Protein AF-A0A520LK75-F1 (afdb_monomer_lite)

Structure (mmCIF, N/CA/C/O backbone):
data_AF-A0A520LK75-F1
#
_entry.id   AF-A0A520LK75-F1
#
loop_
_atom_site.group_PDB
_atom_site.id
_atom_site.type_symbol
_atom_site.label_atom_id
_atom_site.label_alt_id
_atom_site.label_comp_id
_atom_site.label_asym_id
_atom_site.label_entity_id
_atom_site.label_seq_id
_atom_site.pdbx_PDB_ins_code
_atom_site.Cartn_x
_atom_site.Cartn_y
_atom_site.Cartn_z
_atom_site.occupancy
_atom_site.B_iso_or_equiv
_atom_site.auth_seq_id
_atom_site.auth_comp_id
_atom_site.auth_asym_id
_atom_site.auth_atom_id
_atom_site.pdbx_PDB_model_num
ATOM 1 N N . SER A 1 1 ? 0.782 11.096 19.430 1.00 52.75 1 SER A N 1
ATOM 2 C CA . SER A 1 1 ? 1.102 9.716 19.017 1.00 52.75 1 SER A CA 1
ATOM 3 C C . SER A 1 1 ? 1.792 9.793 17.669 1.00 52.75 1 SER A C 1
ATOM 5 O O . SER A 1 1 ? 1.227 10.376 16.757 1.00 52.75 1 SER A O 1
ATOM 7 N N . GLN A 1 2 ? 3.033 9.317 17.541 1.00 63.75 2 GLN A N 1
ATOM 8 C CA . GLN A 1 2 ? 3.625 9.151 16.210 1.00 63.75 2 GLN A CA 1
ATOM 9 C C . GLN A 1 2 ? 2.956 7.918 15.600 1.00 63.75 2 GLN A C 1
ATOM 11 O O . GLN A 1 2 ? 3.108 6.824 16.136 1.00 63.75 2 GLN A O 1
ATOM 16 N N . GLY A 1 3 ? 2.094 8.115 14.606 1.00 69.25 3 GLY A N 1
ATOM 17 C CA . GLY A 1 3 ? 1.360 7.022 13.976 1.00 69.25 3 GLY A CA 1
ATOM 18 C C . GLY A 1 3 ? 2.302 6.052 13.254 1.00 69.25 3 GLY A C 1
ATOM 19 O O . GLY A 1 3 ? 3.373 6.450 12.794 1.00 69.25 3 GLY A O 1
ATOM 20 N N . LEU A 1 4 ? 1.934 4.771 13.191 1.00 89.44 4 LEU A N 1
ATOM 21 C CA . LEU A 1 4 ? 2.707 3.764 12.464 1.00 89.44 4 LEU A CA 1
ATOM 22 C C . LEU A 1 4 ? 2.576 4.036 10.960 1.00 89.44 4 LEU A C 1
ATOM 24 O O . LEU A 1 4 ? 1.468 4.018 10.429 1.00 89.44 4 LEU A O 1
ATOM 28 N N . SER A 1 5 ? 3.689 4.269 10.264 1.00 93.00 5 SER A N 1
ATOM 29 C CA . SER A 1 5 ? 3.684 4.459 8.808 1.00 93.00 5 SER A CA 1
ATOM 30 C C . SER A 1 5 ? 4.176 3.205 8.095 1.00 93.00 5 SER A C 1
ATOM 32 O O . SER A 1 5 ? 5.239 2.686 8.430 1.00 93.00 5 SER A O 1
ATOM 34 N N . ALA A 1 6 ? 3.442 2.767 7.074 1.00 93.81 6 ALA A N 1
ATOM 35 C CA . ALA A 1 6 ? 3.921 1.799 6.095 1.00 93.81 6 ALA A CA 1
ATOM 36 C C . ALA A 1 6 ? 4.567 2.539 4.917 1.00 93.81 6 ALA A C 1
ATOM 38 O O . ALA A 1 6 ? 4.029 3.541 4.442 1.00 93.81 6 ALA A O 1
ATOM 39 N N . ARG A 1 7 ? 5.703 2.033 4.433 1.00 92.88 7 ARG A N 1
ATOM 40 C CA . ARG A 1 7 ? 6.351 2.484 3.196 1.00 92.88 7 ARG A CA 1
ATOM 41 C C . ARG A 1 7 ? 6.457 1.294 2.255 1.00 92.88 7 ARG A C 1
ATOM 43 O O . ARG A 1 7 ? 7.018 0.267 2.626 1.00 92.88 7 ARG A O 1
ATOM 50 N N . ILE A 1 8 ? 5.902 1.437 1.060 1.00 92.06 8 ILE A N 1
ATOM 51 C CA . ILE A 1 8 ? 6.001 0.454 -0.012 1.00 92.06 8 ILE A CA 1
ATOM 52 C C . ILE A 1 8 ? 7.197 0.841 -0.878 1.00 92.06 8 ILE A C 1
ATOM 54 O O . ILE A 1 8 ? 7.262 1.960 -1.385 1.00 92.06 8 ILE A O 1
ATOM 58 N N . GLU A 1 9 ? 8.127 -0.091 -1.057 1.00 91.56 9 GLU A N 1
ATOM 59 C CA . GLU A 1 9 ? 9.277 0.050 -1.949 1.00 91.56 9 GLU A CA 1
ATOM 60 C C . GLU A 1 9 ? 9.241 -1.097 -2.957 1.00 91.56 9 GLU A C 1
ATOM 62 O O . GLU A 1 9 ? 9.234 -2.271 -2.583 1.00 91.56 9 GLU A O 1
ATOM 67 N N . VAL A 1 10 ? 9.204 -0.761 -4.244 1.00 89.44 10 VAL A N 1
ATOM 68 C CA . VAL A 1 10 ? 9.235 -1.733 -5.342 1.00 89.44 10 VAL A CA 1
ATOM 69 C C . VAL A 1 10 ? 10.302 -1.328 -6.354 1.00 89.44 10 VAL A C 1
ATOM 71 O O . VAL A 1 10 ? 10.621 -0.146 -6.463 1.00 89.44 10 VAL A O 1
ATOM 74 N N . PRO A 1 11 ? 10.900 -2.264 -7.106 1.00 88.88 11 PRO A N 1
ATOM 75 C CA . PRO A 1 11 ? 11.692 -1.912 -8.281 1.00 88.88 11 PRO A CA 1
ATOM 76 C C . PRO A 1 11 ? 10.909 -0.989 -9.231 1.00 88.88 11 PRO A C 1
ATOM 78 O O . PRO A 1 11 ? 9.697 -1.138 -9.386 1.00 88.88 11 PRO A O 1
ATOM 81 N N . ARG A 1 12 ? 11.585 -0.019 -9.863 1.00 85.81 12 ARG A N 1
ATOM 82 C CA . ARG A 1 12 ? 10.917 0.981 -10.724 1.00 85.81 12 ARG A CA 1
ATOM 83 C C . ARG A 1 12 ? 10.155 0.351 -11.889 1.00 85.81 12 ARG A C 1
ATOM 85 O O . ARG A 1 12 ? 9.081 0.820 -12.240 1.00 85.81 12 ARG A O 1
ATOM 92 N N . ASP A 1 13 ? 10.698 -0.722 -12.452 1.00 89.00 13 ASP A N 1
ATOM 93 C CA . ASP A 1 13 ? 10.102 -1.513 -13.533 1.00 89.00 13 ASP A CA 1
ATOM 94 C C . ASP A 1 13 ? 8.870 -2.327 -13.096 1.00 89.00 13 ASP A C 1
ATOM 96 O O . ASP A 1 13 ? 8.220 -2.950 -13.928 1.00 89.00 13 ASP A O 1
ATOM 100 N N . ARG A 1 14 ? 8.522 -2.302 -11.803 1.00 90.56 14 ARG A N 1
ATOM 101 C CA . ARG A 1 14 ? 7.358 -2.975 -11.209 1.00 90.56 14 ARG A CA 1
ATOM 102 C C . ARG A 1 14 ? 6.292 -2.009 -10.684 1.00 90.56 14 ARG A C 1
ATOM 104 O O . ARG A 1 14 ? 5.314 -2.459 -10.089 1.00 90.56 14 ARG A O 1
ATOM 111 N N . LEU A 1 15 ? 6.450 -0.697 -10.878 1.00 90.69 15 LEU A N 1
ATOM 112 C CA . LEU A 1 15 ? 5.454 0.285 -10.430 1.00 90.69 15 LEU A CA 1
ATOM 113 C C . LEU A 1 15 ? 4.086 0.047 -11.084 1.00 90.69 15 LEU A C 1
ATOM 115 O O . LEU A 1 15 ? 3.070 0.071 -10.391 1.00 90.69 15 LEU A O 1
ATOM 119 N N . ASP A 1 16 ? 4.058 -0.258 -12.380 1.00 92.62 16 ASP A N 1
ATOM 120 C CA . ASP A 1 16 ? 2.808 -0.524 -13.101 1.00 92.62 16 ASP A CA 1
ATOM 121 C C . ASP A 1 16 ? 2.100 -1.784 -12.580 1.00 92.62 16 ASP A C 1
ATOM 123 O O . ASP A 1 16 ? 0.877 -1.792 -12.425 1.00 92.62 16 ASP A O 1
ATOM 127 N N . ASP A 1 17 ? 2.863 -2.820 -12.213 1.00 93.81 17 ASP A N 1
ATOM 128 C CA . ASP A 1 17 ? 2.324 -4.036 -11.595 1.00 93.81 17 ASP A CA 1
ATOM 129 C C . ASP A 1 17 ? 1.692 -3.737 -10.227 1.00 93.81 17 ASP A C 1
ATOM 131 O O . ASP A 1 17 ? 0.618 -4.253 -9.912 1.00 93.81 17 ASP A O 1
ATOM 135 N N . LEU A 1 18 ? 2.325 -2.874 -9.421 1.00 92.56 18 LEU A N 1
ATOM 136 C CA . LEU A 1 18 ? 1.794 -2.443 -8.126 1.00 92.56 18 LEU A CA 1
ATOM 137 C C . LEU A 1 18 ? 0.482 -1.662 -8.287 1.00 92.56 18 LEU A C 1
ATOM 139 O O . LEU A 1 18 ? -0.467 -1.888 -7.535 1.00 92.56 18 LEU A O 1
ATOM 143 N N . LEU A 1 19 ? 0.408 -0.764 -9.273 1.00 91.88 19 LEU A N 1
ATOM 144 C CA . LEU A 1 19 ? -0.813 -0.012 -9.570 1.00 91.88 19 LEU A CA 1
ATOM 145 C C . LEU A 1 19 ? -1.934 -0.940 -10.058 1.00 91.88 19 LEU A C 1
ATOM 147 O O . LEU A 1 19 ? -3.076 -0.812 -9.611 1.00 91.88 19 LEU A O 1
ATOM 151 N N . ALA A 1 20 ? -1.610 -1.911 -10.915 1.00 94.88 20 ALA A N 1
ATOM 152 C CA . ALA A 1 20 ? -2.556 -2.918 -11.386 1.00 94.88 20 ALA A CA 1
ATOM 153 C C . ALA A 1 20 ? -3.047 -3.838 -10.256 1.00 94.88 20 ALA A C 1
ATOM 155 O O . ALA A 1 20 ? -4.220 -4.220 -10.246 1.00 94.88 20 ALA A O 1
ATOM 156 N N . LEU A 1 21 ? -2.179 -4.177 -9.295 1.00 93.81 21 LEU A N 1
ATOM 157 C CA . LEU A 1 21 ? -2.557 -4.905 -8.085 1.00 93.81 21 LEU A CA 1
ATOM 158 C C . LEU A 1 21 ? -3.510 -4.069 -7.229 1.00 93.81 21 LEU A C 1
ATOM 160 O O . LEU A 1 21 ? -4.587 -4.551 -6.898 1.00 93.81 21 LEU A O 1
ATOM 164 N N . ASN A 1 22 ? -3.168 -2.807 -6.945 1.00 93.06 22 ASN A N 1
ATOM 165 C CA . ASN A 1 22 ? -4.002 -1.929 -6.120 1.00 93.06 22 ASN A CA 1
ATOM 166 C C . ASN A 1 22 ? -5.385 -1.645 -6.744 1.00 93.06 22 ASN A C 1
ATOM 168 O O . ASN A 1 22 ? -6.350 -1.369 -6.036 1.00 93.06 22 ASN A O 1
ATOM 172 N N . ALA A 1 23 ? -5.499 -1.710 -8.074 1.00 92.25 23 ALA A N 1
ATOM 173 C CA . ALA A 1 23 ? -6.781 -1.592 -8.767 1.00 92.25 23 ALA A CA 1
ATOM 174 C C . ALA A 1 23 ? -7.695 -2.817 -8.570 1.00 92.25 23 ALA A C 1
ATOM 176 O O . ALA A 1 23 ? -8.913 -2.693 -8.690 1.00 92.25 23 ALA A O 1
ATOM 177 N N . LYS A 1 24 ? -7.124 -3.996 -8.295 1.00 93.44 24 LYS A N 1
ATOM 178 C CA . LYS A 1 24 ? -7.859 -5.254 -8.071 1.00 93.44 24 LYS A CA 1
ATOM 179 C C . LYS A 1 24 ? -8.095 -5.529 -6.590 1.00 93.44 24 LYS A C 1
ATOM 181 O O . LYS A 1 24 ? -9.161 -6.008 -6.216 1.00 93.44 24 LYS A O 1
ATOM 186 N N . GLU A 1 25 ? -7.097 -5.234 -5.769 1.00 91.31 25 GLU A N 1
ATOM 187 C CA . GLU A 1 25 ? -7.076 -5.477 -4.334 1.00 91.31 25 GLU A CA 1
ATOM 188 C C . GLU A 1 25 ? -6.749 -4.164 -3.617 1.00 91.31 25 GLU A C 1
ATOM 190 O O . GLU A 1 25 ? -5.761 -3.522 -3.969 1.00 91.31 25 GLU A O 1
ATOM 195 N N . PRO A 1 26 ? -7.538 -3.729 -2.619 1.00 91.25 26 PRO A N 1
ATOM 196 C CA . PRO A 1 26 ? -7.386 -2.409 -2.012 1.00 91.25 26 PRO A CA 1
ATOM 197 C C . PRO A 1 26 ? -6.192 -2.366 -1.044 1.00 91.25 26 PRO A C 1
ATOM 199 O O . PRO A 1 26 ? -6.365 -2.301 0.173 1.00 91.25 26 PRO A O 1
ATOM 202 N N . LEU A 1 27 ? -4.974 -2.363 -1.590 1.00 92.81 27 LEU A N 1
ATOM 203 C CA . LEU A 1 27 ? -3.708 -2.473 -0.859 1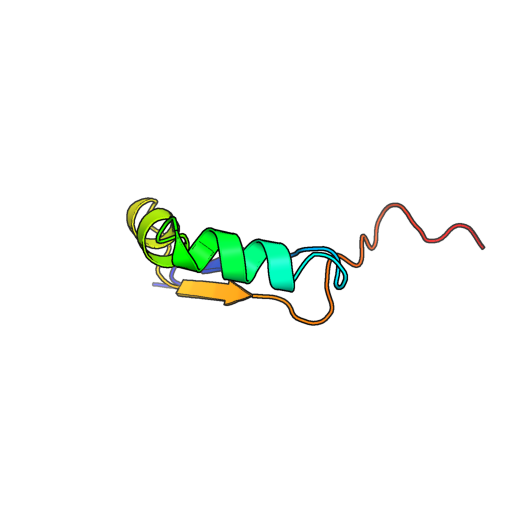.00 92.81 27 LEU A CA 1
ATOM 204 C C . LEU A 1 27 ? -3.596 -1.452 0.279 1.00 92.81 27 LEU A C 1
ATOM 206 O O . LEU A 1 27 ? -3.185 -1.793 1.387 1.00 92.81 27 LEU A O 1
ATOM 210 N N . VAL A 1 28 ? -4.001 -0.204 0.023 1.00 93.38 28 VAL A N 1
ATOM 211 C CA . VAL A 1 28 ? -4.002 0.853 1.045 1.00 93.38 28 VAL A CA 1
ATOM 212 C C . VAL A 1 28 ? -4.942 0.499 2.195 1.00 93.38 28 VAL A C 1
ATOM 214 O O . VAL A 1 28 ? -4.529 0.592 3.344 1.00 93.38 28 VAL A O 1
ATOM 217 N N . SER A 1 29 ? -6.171 0.054 1.907 1.00 94.75 29 SER A N 1
ATOM 218 C CA . SER A 1 29 ? -7.130 -0.335 2.950 1.00 94.75 29 SER A CA 1
ATOM 219 C C . SER A 1 29 ? -6.588 -1.490 3.778 1.00 94.75 29 SER A C 1
ATOM 221 O O . SER A 1 29 ? -6.583 -1.406 4.998 1.00 94.75 29 SER A O 1
ATOM 223 N N . SER A 1 30 ? -6.042 -2.519 3.126 1.00 95.25 30 SER A N 1
ATOM 224 C CA . SER A 1 30 ? -5.475 -3.675 3.821 1.00 95.25 30 SER A CA 1
ATOM 225 C C . SER A 1 30 ? -4.331 -3.288 4.758 1.00 95.25 30 SER A C 1
ATOM 227 O O . SER A 1 30 ? -4.233 -3.821 5.856 1.00 95.25 30 SER A O 1
ATOM 229 N N . LEU A 1 31 ? -3.476 -2.341 4.364 1.00 94.56 31 LEU A N 1
ATOM 230 C CA . LEU A 1 31 ? -2.415 -1.836 5.235 1.00 94.56 31 LEU A CA 1
ATOM 231 C C . LEU A 1 31 ? -2.976 -0.997 6.392 1.00 94.56 31 LEU A C 1
ATOM 233 O O . LEU A 1 31 ? -2.509 -1.123 7.521 1.00 94.56 31 LEU A O 1
AT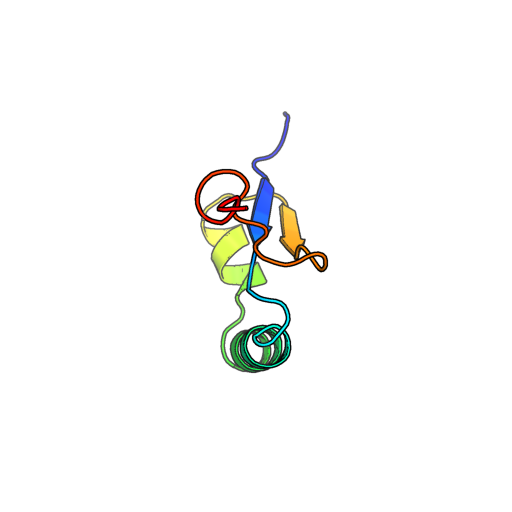OM 237 N N . LEU A 1 32 ? -3.997 -0.176 6.157 1.00 94.25 32 LEU A N 1
ATOM 238 C CA . LEU A 1 32 ? -4.656 0.565 7.236 1.00 94.25 32 LEU A CA 1
ATOM 239 C C . LEU A 1 32 ? -5.333 -0.381 8.245 1.00 94.25 32 LEU A C 1
ATOM 241 O O . LEU A 1 32 ? -5.211 -0.171 9.451 1.00 94.25 32 LEU A O 1
ATOM 245 N N . ASP A 1 33 ? -5.946 -1.469 7.773 1.00 95.56 33 ASP A N 1
ATOM 246 C CA . ASP A 1 33 ? -6.582 -2.494 8.613 1.00 95.56 33 ASP A CA 1
ATOM 247 C C . ASP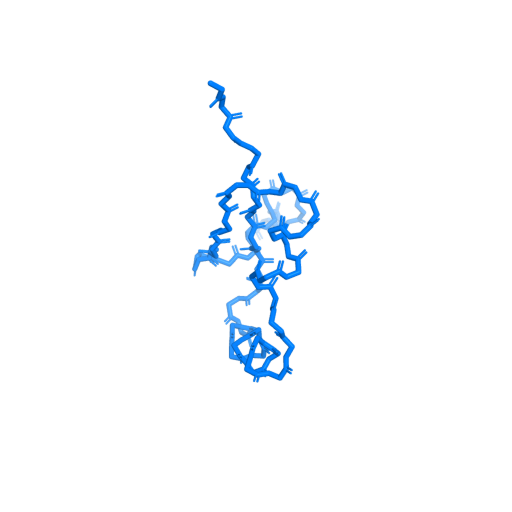 A 1 33 ? -5.570 -3.250 9.499 1.00 95.56 33 ASP A C 1
ATOM 249 O O . ASP A 1 33 ? -5.928 -3.758 10.562 1.00 95.56 33 ASP A O 1
ATOM 253 N N . LEU A 1 34 ? -4.285 -3.273 9.118 1.00 94.00 34 LEU A N 1
ATOM 254 C CA . LEU A 1 34 ? -3.189 -3.797 9.947 1.00 94.00 34 LEU A CA 1
ATOM 255 C C . LEU A 1 34 ? -2.761 -2.841 11.078 1.00 94.00 34 LEU A C 1
ATOM 257 O O . LEU A 1 34 ? -1.892 -3.191 11.878 1.00 94.00 34 LEU A O 1
ATOM 261 N N . GLY A 1 35 ? -3.351 -1.645 11.164 1.00 94.19 35 GLY A N 1
ATOM 262 C CA . GLY A 1 35 ? -3.072 -0.656 12.208 1.00 94.19 35 GLY A CA 1
ATOM 263 C C . GLY A 1 35 ? -2.066 0.427 11.812 1.00 94.19 35 GLY A C 1
ATOM 264 O O . GLY A 1 35 ? -1.657 1.221 12.665 1.00 94.19 35 GLY A O 1
ATOM 265 N N . PHE A 1 36 ? -1.670 0.498 10.536 1.00 95.62 36 PHE A N 1
ATOM 266 C CA . PHE A 1 36 ? -0.936 1.652 10.025 1.00 95.62 36 PHE A CA 1
ATOM 267 C C . PHE A 1 36 ? -1.857 2.874 9.941 1.00 95.62 36 PHE A C 1
ATOM 269 O O . PHE A 1 36 ? -3.030 2.781 9.600 1.00 95.62 36 PHE A O 1
ATOM 276 N N . THR A 1 37 ? -1.312 4.049 10.233 1.00 94.75 37 THR A N 1
ATOM 277 C CA . THR A 1 37 ? -2.029 5.330 10.154 1.00 94.75 37 THR A CA 1
ATOM 278 C C . THR A 1 37 ? -1.761 6.072 8.848 1.00 94.75 37 THR A C 1
ATOM 280 O O . THR A 1 37 ? -2.450 7.037 8.532 1.00 94.75 37 THR A O 1
ATOM 283 N N . SER A 1 38 ? -0.729 5.661 8.110 1.00 94.81 38 SER A N 1
ATOM 284 C CA . SER A 1 38 ? -0.354 6.225 6.816 1.00 94.81 38 SER A CA 1
ATOM 285 C C . SER A 1 38 ? 0.355 5.183 5.959 1.00 94.81 38 SER A C 1
ATOM 287 O O . SER A 1 38 ? 1.096 4.342 6.472 1.00 94.81 38 SER A O 1
ATOM 289 N N . VAL A 1 39 ? 0.152 5.273 4.645 1.00 94.31 39 VAL A N 1
ATOM 290 C CA . VAL A 1 39 ? 0.805 4.434 3.635 1.00 94.31 39 VAL A CA 1
ATOM 291 C C . VAL A 1 39 ? 1.442 5.354 2.599 1.00 94.31 39 VAL A C 1
ATOM 293 O O . V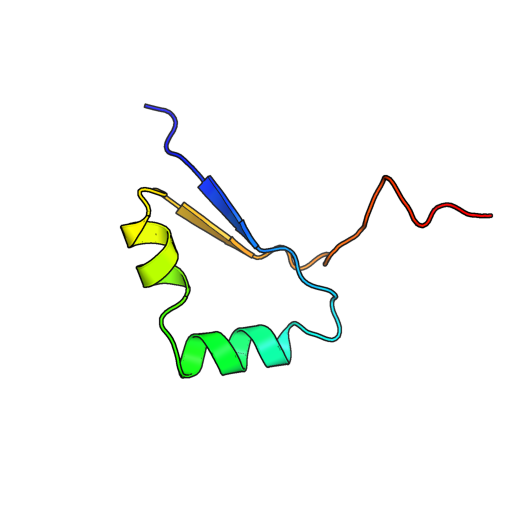AL A 1 39 ? 0.767 6.231 2.061 1.00 94.31 39 VAL A O 1
ATOM 296 N N . SER A 1 40 ? 2.730 5.170 2.318 1.00 93.44 40 SER A N 1
ATOM 297 C CA . SER A 1 40 ? 3.454 5.892 1.268 1.00 93.44 40 SER A CA 1
ATOM 298 C C . SER A 1 40 ? 4.085 4.927 0.266 1.00 93.44 40 SER A C 1
ATOM 300 O O . SER A 1 40 ? 4.413 3.790 0.603 1.00 93.44 40 SER A O 1
ATOM 302 N N . LEU A 1 41 ? 4.250 5.388 -0.974 1.00 91.50 41 LE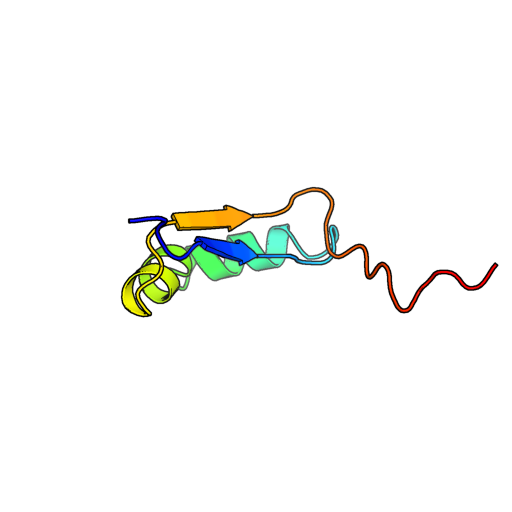U A N 1
ATOM 303 C CA . LEU A 1 41 ? 4.963 4.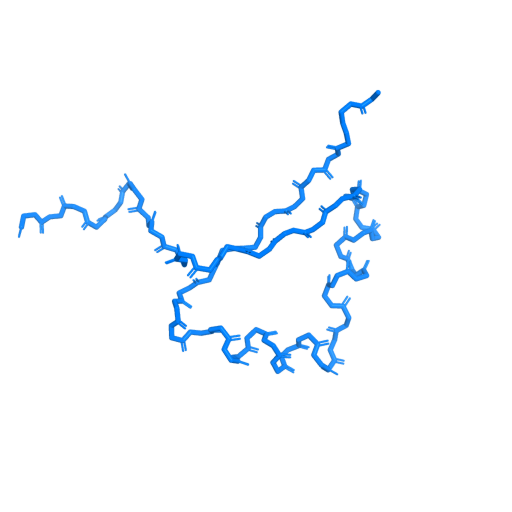679 -2.033 1.00 91.50 41 LEU A CA 1
ATOM 304 C C . LEU A 1 41 ? 6.257 5.424 -2.344 1.00 91.50 41 LEU A C 1
ATOM 306 O O . LEU A 1 41 ? 6.236 6.630 -2.592 1.00 91.50 41 LEU A O 1
ATOM 310 N N . ASP A 1 42 ? 7.365 4.697 -2.346 1.00 88.81 42 ASP A N 1
ATOM 311 C CA . ASP A 1 42 ? 8.640 5.210 -2.812 1.00 88.81 42 ASP A CA 1
ATOM 312 C C . ASP A 1 42 ? 8.763 5.102 -4.336 1.00 88.81 42 ASP A C 1
ATOM 314 O O . ASP A 1 42 ? 8.736 4.008 -4.902 1.00 88.81 42 ASP A O 1
ATOM 318 N N . LEU A 1 43 ? 8.929 6.250 -4.991 1.00 82.75 43 LEU A N 1
ATOM 319 C CA . LEU A 1 43 ? 9.124 6.348 -6.437 1.00 82.75 43 LEU A CA 1
ATOM 320 C C . LEU A 1 43 ? 10.601 6.252 -6.845 1.00 82.75 43 LEU A C 1
ATOM 322 O O . LEU A 1 43 ? 10.897 6.044 -8.024 1.00 82.75 43 LEU A O 1
ATOM 326 N N . GLU A 1 44 ? 11.544 6.384 -5.905 1.00 76.88 44 GLU A N 1
ATOM 327 C CA . GLU A 1 44 ? 12.953 6.104 -6.192 1.00 76.88 44 GLU A CA 1
ATOM 328 C C . GLU A 1 44 ? 13.161 4.617 -6.498 1.00 76.88 44 GLU A C 1
ATOM 330 O O . GLU A 1 44 ? 14.021 4.275 -7.316 1.00 76.88 44 GLU A O 1
ATOM 335 N N . GLY A 1 45 ? 12.286 3.773 -5.948 1.00 65.12 45 GLY A N 1
ATOM 336 C CA . GLY A 1 45 ? 12.276 2.326 -6.072 1.00 65.12 45 GLY A CA 1
ATOM 337 C C . GLY A 1 45 ? 13.221 1.649 -5.080 1.00 65.12 45 GLY A C 1
ATOM 338 O O . GLY A 1 45 ? 13.943 2.313 -4.344 1.00 65.12 45 GLY A O 1
ATOM 339 N N . LEU A 1 46 ? 13.226 0.313 -5.051 1.00 59.00 46 LEU A N 1
ATOM 340 C CA . LEU A 1 46 ? 14.075 -0.467 -4.143 1.00 59.00 46 LEU A CA 1
ATOM 341 C C . LEU A 1 46 ? 15.573 -0.244 -4.439 1.00 59.00 46 LEU A C 1
ATOM 343 O O . LEU A 1 46 ? 16.209 -1.015 -5.160 1.00 59.00 46 LEU A O 1
ATOM 347 N N . VAL A 1 47 ? 16.171 0.786 -3.843 1.00 60.72 47 VAL A N 1
ATOM 348 C CA . VAL A 1 47 ? 17.623 0.957 -3.779 1.00 60.72 47 VAL A CA 1
ATOM 349 C C . VAL A 1 47 ? 18.093 0.187 -2.555 1.00 60.72 47 VAL A C 1
ATOM 351 O O . VAL A 1 47 ? 18.204 0.726 -1.456 1.00 60.72 47 VAL A O 1
ATOM 354 N N . SER A 1 48 ? 18.346 -1.113 -2.729 1.00 56.94 48 SER A N 1
ATOM 355 C CA . SER A 1 48 ? 18.948 -1.931 -1.674 1.00 56.94 48 SER A CA 1
ATOM 356 C C . SER A 1 48 ? 20.347 -1.397 -1.354 1.00 56.94 48 SER A C 1
ATOM 358 O O . SER A 1 48 ? 21.355 -1.828 -1.919 1.00 56.94 48 SER A O 1
ATOM 360 N N . GLY A 1 49 ? 20.421 -0.457 -0.410 1.00 51.78 49 GLY A N 1
ATOM 361 C CA . GLY A 1 49 ? 21.658 0.137 0.094 1.00 51.78 49 GLY A CA 1
ATOM 362 C C . GLY A 1 49 ? 22.562 -0.848 0.842 1.00 51.78 49 GLY A C 1
ATOM 363 O O . GLY A 1 49 ? 23.537 -0.423 1.455 1.00 51.78 49 GLY A O 1
ATOM 364 N N . LYS A 1 50 ? 22.253 -2.153 0.819 1.00 56.16 50 LYS A N 1
ATOM 365 C CA . LYS A 1 50 ? 23.020 -3.205 1.496 1.00 56.16 50 LYS A CA 1
ATOM 366 C C . LYS A 1 50 ? 23.442 -4.381 0.608 1.00 56.16 50 LYS A C 1
ATOM 368 O O . LYS A 1 50 ? 24.166 -5.228 1.116 1.00 56.16 50 LYS A O 1
ATOM 373 N N . LEU A 1 51 ? 23.050 -4.451 -0.675 1.00 52.59 51 LEU A N 1
ATOM 374 C CA . LEU A 1 51 ? 23.389 -5.625 -1.504 1.00 52.59 51 LEU A CA 1
ATOM 375 C C . LEU A 1 51 ? 23.978 -5.338 -2.896 1.00 52.59 51 LEU A C 1
ATOM 377 O O . LEU A 1 51 ? 24.718 -6.175 -3.392 1.00 52.59 51 LEU A O 1
ATOM 381 N N . ASN A 1 52 ? 23.751 -4.164 -3.500 1.00 47.75 52 ASN A N 1
ATOM 382 C CA . ASN A 1 52 ? 24.151 -3.915 -4.899 1.00 47.75 52 ASN A CA 1
ATOM 383 C C . ASN A 1 52 ? 25.193 -2.801 -5.097 1.00 47.75 52 ASN A C 1
ATOM 385 O O . ASN A 1 52 ? 25.225 -2.165 -6.146 1.00 47.75 52 ASN A O 1
ATOM 389 N N . ARG A 1 53 ? 26.088 -2.572 -4.127 1.00 53.06 53 ARG A N 1
ATOM 390 C CA . ARG A 1 53 ? 27.324 -1.810 -4.383 1.00 53.06 53 ARG A CA 1
ATOM 391 C C . ARG A 1 53 ? 28.502 -2.769 -4.546 1.00 53.06 53 ARG A C 1
ATOM 393 O O . ARG A 1 53 ? 29.398 -2.806 -3.711 1.00 53.06 53 ARG A O 1
ATOM 400 N N . SER A 1 54 ? 28.476 -3.561 -5.611 1.00 46.25 54 SER A N 1
ATOM 401 C CA . SER A 1 54 ? 29.685 -4.175 -6.153 1.00 46.25 54 SER A CA 1
ATOM 402 C C . SER A 1 54 ? 30.085 -3.367 -7.383 1.00 46.25 54 SER A C 1
ATOM 404 O O . SER A 1 54 ? 29.509 -3.583 -8.441 1.00 46.25 54 SER A O 1
ATOM 406 N N . LEU A 1 55 ? 31.016 -2.437 -7.137 1.00 50.19 55 LEU A N 1
ATOM 407 C CA . LEU A 1 55 ? 31.981 -1.783 -8.038 1.00 50.19 55 LEU A CA 1
ATOM 408 C C . LEU A 1 55 ? 31.506 -1.372 -9.439 1.00 50.19 55 LEU A C 1
ATOM 410 O O . LEU A 1 55 ? 31.416 -2.244 -10.327 1.00 50.19 55 LEU A O 1
#

pLDDT: mean 82.82, std 16.25, range [46.25, 95.62]

Radius of gyration: 13.54 Å; chains: 1; bounding box: 40×15×32 Å

Sequence (55 aa):
SQGLSARIEVPRDRLDDLLALNAKEPLVSSLLDLGFTSVSLDLEGLVSGKLNRSL

Secondary structure (DSSP, 8-state):
--PPEEEEE--GGGHHHHHHHHHHS-HHHHHHHTT-SEEEEESS----TTT----

Foldseek 3Di:
DPFAEAEDAAALVCPVVVVVCCVVPVVQVVVVVVRGPYYYYDNVHPPPPPPPPDD